Protein AF-A0A2G9UB96-F1 (afdb_monomer_lite)

Secondary structure (DSSP, 8-state):
--------SSHHHHHHHH-----HHHHHHHS--PPPP-EEEEETTEEEEEE--GGGGTTS-EEEEE---SSS-HHHHHHHHTTEEEEEEE-TTS-EEEEEEE--SS---SHHHHT--EEE-PPTT--TTGGG-TTS--HHHHHHHHTS-EEEE----

Foldseek 3Di:
DDDDDDDDPPPPVCCVVPDPPPPPVVCVPPVAPAADDQKFKAFPVGRPDTDPAQVVCAPGFIFMQGHAPDPDDSVQLCVLRVQWGWHWDQDPVRGIWIKIKAAAPQADPDPVLAPDEAEDEDDGNDDQNVQSYPPDNHQNVVNNVSRGMYMYIDDDD

Sequence (157 aa):
MKEHSGEDQGCAMCCYLLCPPVPDEITRKLAFHPPKGTYSAHLHSDPEVQIRNASKLVRKQFRIKPEQLTKCPYSEYEEVVRNVECFTLRTALGNFIIAVKCSPQTPGTEERIKNSVVIFSQPNASDLGEYLQPYHMNIPMMAELLGTDVYAFDYSG

Radius of gyration: 21.58 Å; chains: 1; bounding box: 41×45×76 Å

pLDDT: mean 82.56, std 19.74, range [31.53, 98.38]

Organism: Teladorsagia circumcincta (NCBI:txid45464)

Structure (mmCIF, N/CA/C/O backbone):
data_AF-A0A2G9UB96-F1
#
_entry.id   AF-A0A2G9UB96-F1
#
loop_
_atom_site.group_PDB
_atom_site.id
_atom_site.type_symbol
_atom_site.label_atom_id
_atom_site.label_alt_id
_atom_site.label_comp_id
_atom_site.label_asym_id
_atom_site.label_entity_id
_atom_site.label_seq_id
_atom_site.pdbx_PDB_ins_code
_atom_site.Cartn_x
_atom_site.Cartn_y
_atom_site.Cartn_z
_atom_site.occupancy
_atom_site.B_iso_or_equiv
_atom_site.auth_seq_id
_atom_site.auth_comp_id
_atom_site.auth_asym_id
_atom_site.auth_atom_id
_atom_site.pdbx_PDB_model_num
ATOM 1 N N . MET A 1 1 ? 16.845 22.506 -60.114 1.00 39.72 1 MET A N 1
ATOM 2 C CA . MET A 1 1 ? 17.229 22.779 -58.712 1.00 39.72 1 MET A CA 1
ATOM 3 C C . MET A 1 1 ? 15.977 23.286 -58.024 1.00 39.72 1 MET A C 1
ATOM 5 O O . MET A 1 1 ? 15.380 24.215 -58.543 1.00 39.72 1 MET A O 1
ATOM 9 N N . LYS A 1 2 ? 15.495 22.552 -57.016 1.00 31.53 2 LYS A N 1
ATOM 10 C CA . LYS A 1 2 ? 14.149 22.682 -56.435 1.00 31.53 2 LYS A CA 1
ATOM 11 C C . LYS A 1 2 ? 13.979 23.978 -55.632 1.00 31.53 2 LYS A C 1
ATOM 13 O O . LYS A 1 2 ? 14.890 24.369 -54.910 1.00 31.53 2 LYS A O 1
ATOM 18 N N . GLU A 1 3 ? 12.798 24.569 -55.780 1.00 33.84 3 GLU A N 1
ATOM 19 C CA . GLU A 1 3 ? 12.242 25.689 -55.017 1.00 33.84 3 GLU A CA 1
ATOM 20 C C . GLU A 1 3 ? 11.689 25.281 -53.631 1.00 33.84 3 GLU A C 1
ATOM 22 O O . GLU A 1 3 ? 11.493 24.092 -53.369 1.00 33.84 3 GLU A O 1
ATOM 27 N N . HIS A 1 4 ? 11.338 26.331 -52.861 1.00 32.12 4 HIS A N 1
ATOM 28 C CA . HIS A 1 4 ? 10.347 26.454 -51.765 1.00 32.12 4 HIS A CA 1
ATOM 29 C C . HIS A 1 4 ? 10.864 26.257 -50.324 1.00 32.12 4 HIS A C 1
ATOM 31 O O . HIS A 1 4 ? 11.361 25.196 -49.968 1.00 32.12 4 HIS A O 1
ATOM 37 N N . SER A 1 5 ? 11.011 27.354 -49.551 1.00 32.62 5 SER A N 1
ATOM 38 C CA . SER A 1 5 ? 10.001 28.050 -48.698 1.00 32.62 5 SER A CA 1
ATOM 39 C C . SER A 1 5 ? 9.636 27.194 -47.481 1.00 32.62 5 SER A C 1
ATOM 41 O O . SER A 1 5 ? 9.189 26.073 -47.657 1.00 32.62 5 SER A O 1
ATOM 43 N N . GLY A 1 6 ? 9.879 27.592 -46.239 1.00 34.22 6 GLY A N 1
ATOM 44 C CA . GLY A 1 6 ? 9.255 28.703 -45.522 1.00 34.22 6 GLY A CA 1
ATOM 45 C C . GLY A 1 6 ? 8.965 28.200 -44.093 1.00 34.22 6 GLY A C 1
ATOM 46 O O . GLY A 1 6 ? 8.949 26.995 -43.867 1.00 34.22 6 GLY A O 1
ATOM 47 N N . GLU A 1 7 ? 8.855 29.135 -43.156 1.00 46.44 7 GLU A N 1
ATOM 48 C CA . GLU A 1 7 ? 8.499 29.030 -41.729 1.00 46.44 7 GLU A CA 1
ATOM 49 C C . GLU A 1 7 ? 7.853 27.725 -41.224 1.00 46.44 7 GLU A C 1
ATOM 51 O O . GLU A 1 7 ? 6.798 27.345 -41.713 1.00 46.44 7 GLU A O 1
ATOM 56 N N . ASP A 1 8 ? 8.403 27.128 -40.150 1.00 41.25 8 ASP A N 1
ATOM 57 C CA . ASP A 1 8 ? 7.601 26.281 -39.243 1.00 41.25 8 ASP A CA 1
ATOM 58 C C . ASP A 1 8 ? 8.247 26.032 -37.854 1.00 41.25 8 ASP A C 1
ATOM 60 O O . ASP A 1 8 ? 8.328 24.912 -37.354 1.00 41.25 8 ASP A O 1
ATOM 64 N N . GLN A 1 9 ? 8.740 27.083 -37.183 1.00 46.12 9 GLN A N 1
ATOM 65 C CA . GLN A 1 9 ? 9.188 26.984 -35.773 1.00 46.12 9 GLN A CA 1
ATOM 66 C C . GLN A 1 9 ? 8.129 27.422 -34.744 1.00 46.12 9 GLN A C 1
ATOM 68 O O . GLN A 1 9 ? 8.375 27.353 -33.542 1.00 46.12 9 GLN A O 1
ATOM 73 N N . GLY A 1 10 ? 6.930 27.818 -35.183 1.00 47.28 10 GLY A N 1
ATOM 74 C CA . GLY A 1 10 ? 5.850 28.278 -34.299 1.00 47.28 10 GLY A CA 1
ATOM 75 C C . GLY A 1 10 ? 4.775 27.237 -33.954 1.00 47.28 10 GLY A C 1
ATOM 76 O O . GLY A 1 10 ? 3.960 27.485 -33.071 1.00 47.28 10 GLY A O 1
ATOM 77 N N . CYS A 1 11 ? 4.741 26.080 -34.623 1.00 47.88 11 CYS A N 1
ATOM 78 C CA . CYS A 1 11 ? 3.544 25.227 -34.621 1.00 47.88 11 CYS A CA 1
ATOM 79 C C . CYS A 1 11 ? 3.535 24.114 -33.551 1.00 47.88 11 CYS A C 1
ATOM 81 O O . CYS A 1 11 ? 2.473 23.718 -33.077 1.00 47.88 11 CYS A O 1
ATOM 83 N N . ALA A 1 12 ? 4.694 23.642 -33.079 1.00 51.34 12 ALA A N 1
ATOM 84 C CA . ALA A 1 12 ? 4.733 22.486 -32.174 1.00 51.34 12 ALA A CA 1
ATOM 85 C C . ALA A 1 12 ? 4.150 22.762 -30.772 1.00 51.34 12 ALA A C 1
ATOM 87 O O . ALA A 1 12 ? 3.635 21.849 -30.137 1.00 51.34 12 ALA A O 1
ATOM 88 N N . MET A 1 13 ? 4.207 24.007 -30.283 1.00 47.28 13 MET A N 1
ATOM 89 C CA . MET A 1 13 ? 3.780 24.365 -28.919 1.00 47.28 13 MET A CA 1
ATOM 90 C C . MET A 1 13 ? 2.269 24.644 -28.819 1.00 47.28 13 MET A C 1
ATOM 92 O O . MET A 1 13 ? 1.641 24.329 -27.810 1.00 47.28 13 MET A O 1
ATOM 96 N N . CYS A 1 14 ? 1.651 25.151 -29.891 1.00 45.25 14 CYS A N 1
ATOM 97 C CA . CYS A 1 14 ? 0.206 25.392 -29.947 1.00 45.25 14 CYS A CA 1
ATOM 98 C C . CYS A 1 14 ? -0.606 24.088 -30.028 1.00 45.25 14 CYS A C 1
ATOM 100 O O . CYS A 1 14 ? -1.706 24.018 -29.479 1.00 45.25 14 CYS A O 1
ATOM 102 N N . CYS A 1 15 ? -0.049 23.029 -30.627 1.00 45.94 15 CYS A N 1
ATOM 103 C CA . CYS A 1 15 ? -0.697 21.716 -30.691 1.00 45.94 15 CYS A CA 1
ATOM 104 C C . CYS A 1 15 ? -0.815 21.016 -29.323 1.00 45.94 15 CYS A C 1
ATOM 106 O O . CYS A 1 15 ? -1.691 20.171 -29.169 1.00 45.94 15 CYS A O 1
ATOM 108 N N . TYR A 1 16 ? 0.002 21.382 -28.324 1.00 50.91 16 TYR A N 1
ATOM 109 C CA . TYR A 1 16 ? -0.110 20.857 -26.953 1.00 50.91 16 TYR A CA 1
ATOM 110 C C . TYR A 1 16 ? -1.214 21.531 -26.129 1.00 50.91 16 TYR A C 1
ATOM 112 O O . TYR A 1 16 ? -1.770 20.902 -25.232 1.00 50.91 16 TYR A O 1
ATOM 120 N N . LEU A 1 17 ? -1.525 22.800 -26.410 1.00 52.03 17 LEU A N 1
ATOM 121 C CA . LEU A 1 17 ? -2.478 23.590 -25.620 1.00 52.03 17 LEU A CA 1
ATOM 122 C C . LEU A 1 17 ? -3.892 23.614 -26.215 1.00 52.03 17 LEU A C 1
ATOM 124 O O . LEU A 1 17 ? -4.849 23.817 -25.474 1.00 52.03 17 LEU A O 1
ATOM 128 N N . LEU A 1 18 ? -4.037 23.422 -27.532 1.00 49.12 18 LEU A N 1
ATOM 129 C CA . LEU A 1 18 ? -5.298 23.690 -28.240 1.00 49.12 18 LEU A CA 1
ATOM 130 C C . LEU A 1 18 ? -5.957 22.459 -28.889 1.00 49.12 18 LEU A C 1
ATOM 132 O O . LEU A 1 18 ? -7.068 22.586 -29.396 1.00 49.12 18 LEU A O 1
ATOM 136 N N . CYS A 1 19 ? -5.334 21.274 -28.837 1.00 50.41 19 CYS A N 1
ATOM 137 C CA . CYS A 1 19 ? -5.890 20.045 -29.420 1.00 50.41 19 CYS A CA 1
ATOM 138 C C . CYS A 1 19 ? -5.583 18.790 -28.577 1.00 50.41 19 CYS A C 1
ATOM 140 O O . CYS A 1 19 ? -4.582 18.127 -28.847 1.00 50.41 19 CYS A O 1
ATOM 142 N N . PRO A 1 20 ? -6.431 18.350 -27.628 1.00 50.66 20 PRO A N 1
ATOM 143 C CA . PRO A 1 20 ? -6.415 16.954 -27.229 1.00 50.66 20 PRO A CA 1
ATOM 144 C C . PRO A 1 20 ? -7.363 16.198 -28.173 1.00 50.66 20 PRO A C 1
ATOM 146 O O . PRO A 1 20 ? -8.582 16.256 -28.031 1.00 50.66 20 PRO A O 1
ATOM 149 N N . PRO A 1 21 ? -6.804 15.505 -29.170 1.00 51.56 21 PRO A N 1
ATOM 150 C CA . PRO A 1 21 ? -6.951 14.063 -29.138 1.00 51.56 21 PRO A CA 1
ATOM 151 C C . PRO A 1 21 ? -5.592 13.455 -29.449 1.00 51.56 21 PRO A C 1
ATOM 153 O O . PRO A 1 21 ? -5.307 12.984 -30.548 1.00 51.56 21 PRO A O 1
ATOM 156 N N . VAL A 1 22 ? -4.716 13.495 -28.455 1.00 53.06 22 VAL A N 1
ATOM 157 C CA . VAL A 1 22 ? -3.604 12.557 -28.439 1.00 53.06 22 VAL A CA 1
ATOM 158 C C . VAL A 1 22 ? -4.244 11.179 -28.215 1.00 53.06 22 VAL A C 1
ATOM 160 O O . VAL A 1 22 ? -5.109 11.094 -27.340 1.00 53.06 22 VAL A O 1
ATOM 163 N N . PRO A 1 23 ? -3.899 10.121 -28.978 1.00 54.56 23 PRO A N 1
ATOM 164 C CA . PRO A 1 23 ? -4.415 8.782 -28.706 1.00 54.56 23 PRO A CA 1
ATOM 165 C C . PRO A 1 23 ? -4.300 8.486 -27.209 1.00 54.56 23 PRO A C 1
ATOM 167 O O . PRO A 1 23 ? -3.251 8.790 -26.635 1.00 54.56 23 PRO A O 1
ATOM 170 N N . ASP A 1 24 ? -5.327 7.889 -26.591 1.00 50.59 24 ASP A N 1
ATOM 171 C CA . ASP A 1 24 ? -5.373 7.563 -25.148 1.00 50.59 24 ASP A CA 1
ATOM 172 C C . ASP A 1 24 ? -4.106 6.848 -24.628 1.00 50.59 24 ASP A C 1
ATOM 174 O O . ASP A 1 24 ? -3.863 6.748 -23.422 1.00 50.59 24 ASP A O 1
ATOM 178 N N . GLU A 1 25 ? -3.310 6.289 -25.537 1.00 50.28 25 GLU A N 1
ATOM 179 C CA . GLU A 1 25 ? -2.046 5.602 -25.296 1.00 50.28 25 GLU A CA 1
ATOM 180 C C . GLU A 1 25 ? -0.839 6.536 -25.091 1.00 50.28 25 GLU A C 1
ATOM 182 O O . GLU A 1 25 ? 0.074 6.183 -24.344 1.00 50.28 25 GLU A O 1
ATOM 187 N N . ILE A 1 26 ? -0.803 7.722 -25.710 1.00 50.19 26 ILE A N 1
ATOM 188 C CA . ILE A 1 26 ? 0.351 8.641 -25.647 1.00 50.19 26 ILE A CA 1
ATOM 189 C C . ILE A 1 26 ? 0.161 9.691 -24.537 1.00 50.19 26 ILE A C 1
ATOM 191 O O . ILE A 1 26 ? 1.118 10.008 -23.825 1.00 50.19 26 ILE A O 1
ATOM 195 N N . THR A 1 27 ? -1.066 10.158 -24.283 1.00 49.69 27 THR A N 1
ATOM 196 C CA . THR A 1 27 ? -1.391 11.032 -23.134 1.00 49.69 27 THR A CA 1
ATOM 197 C C . THR A 1 27 ? -1.132 10.340 -21.795 1.00 49.69 27 THR A C 1
ATOM 199 O O . THR A 1 27 ? -0.645 10.977 -20.861 1.00 49.69 27 THR A O 1
ATOM 202 N N . ARG A 1 28 ? -1.334 9.016 -21.721 1.00 50.69 28 ARG A N 1
ATOM 203 C CA . ARG A 1 28 ? -0.986 8.195 -20.548 1.00 50.69 28 ARG A CA 1
ATOM 204 C C . ARG A 1 28 ? 0.511 8.102 -20.253 1.00 50.69 28 ARG A C 1
ATOM 206 O O . ARG A 1 28 ? 0.860 7.754 -19.137 1.00 50.69 28 ARG A O 1
ATOM 213 N N . LYS A 1 29 ? 1.395 8.391 -21.212 1.00 49.03 29 LYS A N 1
ATOM 214 C CA . LYS A 1 29 ? 2.852 8.279 -21.014 1.00 49.03 29 LYS A CA 1
ATOM 215 C C . LYS A 1 29 ? 3.546 9.617 -20.778 1.00 49.03 29 LYS A C 1
ATOM 217 O O . LYS A 1 29 ? 4.569 9.650 -20.106 1.00 49.03 29 LYS A O 1
ATOM 222 N N . LEU A 1 30 ? 3.006 10.715 -21.310 1.00 45.03 30 LEU A N 1
ATOM 223 C CA . LEU A 1 30 ? 3.607 12.048 -21.159 1.00 45.03 30 LEU A CA 1
ATOM 224 C C . LEU A 1 30 ? 3.104 12.811 -19.926 1.00 45.03 30 LEU A C 1
ATOM 226 O O . LEU A 1 30 ? 3.872 13.572 -19.348 1.00 45.03 30 LEU A O 1
ATOM 230 N N . ALA A 1 31 ? 1.863 12.583 -19.481 1.00 51.53 31 ALA A N 1
ATOM 231 C CA . ALA A 1 31 ? 1.340 13.182 -18.245 1.00 51.53 31 ALA A CA 1
ATOM 232 C C . ALA A 1 31 ? 1.719 12.395 -16.970 1.00 51.53 31 ALA A C 1
ATOM 234 O O . ALA A 1 31 ? 1.407 12.826 -15.864 1.00 51.53 31 ALA A O 1
ATOM 235 N N . PHE A 1 32 ? 2.393 11.251 -17.123 1.00 57.09 32 PHE A N 1
ATOM 236 C CA . PHE A 1 32 ? 2.682 10.302 -16.050 1.00 57.09 32 PHE A CA 1
ATOM 237 C C . PHE A 1 32 ? 4.129 9.826 -16.152 1.00 57.09 32 PHE A C 1
ATOM 239 O O . PHE A 1 32 ? 4.385 8.653 -16.408 1.00 57.09 32 PHE A O 1
ATOM 246 N N . HIS A 1 33 ? 5.101 10.723 -15.977 1.00 53.53 33 HIS A N 1
ATOM 247 C CA . HIS A 1 33 ? 6.413 10.231 -15.568 1.00 53.53 33 HIS A CA 1
ATOM 248 C C . HIS A 1 33 ? 6.215 9.650 -14.165 1.00 53.53 33 HIS A C 1
ATOM 250 O O . HIS A 1 33 ? 5.845 10.422 -13.273 1.00 53.53 33 HIS A O 1
ATOM 256 N N . PRO A 1 34 ? 6.354 8.327 -13.954 1.00 57.41 34 PRO A N 1
ATOM 257 C CA . PRO A 1 34 ? 6.161 7.768 -12.631 1.00 57.41 34 PRO A CA 1
ATOM 258 C C . PRO A 1 34 ? 7.142 8.475 -11.695 1.00 57.41 34 PRO A C 1
ATOM 260 O O . PRO A 1 34 ? 8.308 8.653 -12.076 1.00 57.41 34 PRO A O 1
ATOM 263 N N . PRO A 1 35 ? 6.694 8.932 -10.516 1.00 63.28 35 PRO A N 1
ATOM 264 C CA . PRO A 1 35 ? 7.602 9.494 -9.535 1.00 63.28 35 PRO A CA 1
ATOM 265 C C . PRO A 1 35 ? 8.706 8.470 -9.274 1.00 63.28 35 PRO A C 1
ATOM 267 O O . PRO A 1 35 ? 8.519 7.256 -9.430 1.00 63.28 35 PRO A O 1
ATOM 270 N N . LYS A 1 36 ? 9.889 8.954 -8.899 1.00 77.19 36 LYS A N 1
ATOM 271 C CA . LYS A 1 36 ? 10.920 8.046 -8.408 1.00 77.19 36 LYS A CA 1
ATOM 272 C C . LYS A 1 36 ? 10.307 7.270 -7.239 1.00 77.19 36 LYS A C 1
ATOM 274 O O . LYS A 1 36 ? 9.852 7.898 -6.291 1.00 77.19 36 LYS A O 1
ATOM 279 N N . GLY A 1 37 ? 10.296 5.941 -7.338 1.00 85.75 37 GLY A N 1
ATOM 280 C CA . GLY A 1 37 ? 9.684 5.097 -6.317 1.00 85.75 37 GLY A CA 1
ATOM 281 C C . GLY A 1 37 ? 10.253 5.413 -4.935 1.00 85.75 37 GLY A C 1
ATOM 282 O O . GLY A 1 37 ? 11.472 5.458 -4.774 1.00 85.75 37 GLY A O 1
ATOM 283 N N . THR A 1 38 ? 9.371 5.640 -3.968 1.00 92.56 38 THR A N 1
ATOM 284 C CA . THR A 1 38 ? 9.691 6.023 -2.590 1.00 92.56 38 THR A CA 1
ATOM 285 C C . THR A 1 38 ? 9.610 4.836 -1.636 1.00 92.56 38 THR A C 1
ATOM 287 O O . THR A 1 38 ? 9.600 4.995 -0.420 1.00 92.56 38 THR A O 1
ATOM 290 N N . TYR A 1 39 ? 9.570 3.611 -2.161 1.00 93.88 39 TYR A N 1
ATOM 291 C CA . TYR A 1 39 ? 9.699 2.396 -1.371 1.00 93.88 39 TYR A CA 1
ATOM 292 C C . TYR A 1 39 ? 10.381 1.270 -2.154 1.00 93.88 39 TYR A C 1
ATOM 294 O O . TYR A 1 39 ? 10.573 1.310 -3.370 1.00 93.88 39 TYR A O 1
ATOM 302 N N . SER A 1 40 ? 10.753 0.221 -1.427 1.00 94.62 40 SER A N 1
ATOM 303 C CA . SER A 1 40 ? 11.377 -0.980 -1.971 1.00 94.62 40 SER A CA 1
ATOM 304 C C . SER A 1 40 ? 10.688 -2.240 -1.451 1.00 94.62 40 SER A C 1
ATOM 306 O O . SER A 1 40 ? 10.372 -2.332 -0.268 1.00 94.62 40 SER A O 1
ATOM 308 N N . ALA A 1 41 ? 10.453 -3.222 -2.323 1.00 95.38 41 ALA A N 1
ATOM 309 C CA . ALA A 1 41 ? 9.893 -4.516 -1.938 1.00 95.38 41 ALA A CA 1
ATOM 310 C C . ALA A 1 41 ? 11.008 -5.545 -1.708 1.00 95.38 41 ALA A C 1
ATOM 312 O O . ALA A 1 41 ? 11.918 -5.657 -2.527 1.00 95.38 41 ALA A O 1
ATOM 313 N N . HIS A 1 42 ? 10.914 -6.319 -0.627 1.00 96.25 42 HIS A N 1
ATOM 314 C CA . HIS A 1 42 ? 11.914 -7.311 -0.216 1.00 96.25 42 HIS A CA 1
ATOM 315 C C . HIS A 1 42 ? 11.229 -8.613 0.182 1.00 96.25 42 HIS A C 1
ATOM 317 O O . HIS A 1 42 ? 10.234 -8.595 0.909 1.00 96.25 42 HIS A O 1
ATOM 323 N N . LEU A 1 43 ? 11.762 -9.752 -0.259 1.00 95.94 43 LEU A N 1
ATOM 324 C CA . LEU A 1 43 ? 11.242 -11.052 0.167 1.00 95.94 43 LEU A CA 1
ATOM 325 C C . LEU A 1 43 ? 11.525 -11.266 1.656 1.00 95.94 43 LEU A C 1
ATOM 327 O O . LEU A 1 43 ? 12.565 -10.858 2.164 1.00 95.94 43 LEU A O 1
ATOM 331 N N . HIS A 1 44 ? 10.642 -11.976 2.359 1.00 93.12 44 HIS A N 1
ATOM 332 C CA . HIS A 1 44 ? 10.934 -12.365 3.745 1.00 93.12 44 HIS A CA 1
ATOM 333 C C . HIS A 1 44 ? 12.141 -13.309 3.835 1.00 93.12 44 HIS A C 1
ATOM 335 O O . HIS A 1 44 ? 12.888 -13.258 4.806 1.00 93.12 44 HIS A O 1
ATOM 341 N N . SER A 1 45 ? 12.351 -14.142 2.811 1.00 92.75 45 SER A N 1
ATOM 342 C CA . SER A 1 45 ? 13.499 -15.049 2.719 1.00 92.75 45 SER A CA 1
ATOM 343 C C . SER A 1 45 ? 14.821 -14.343 2.418 1.00 92.75 45 SER A C 1
ATOM 345 O O . SER A 1 45 ? 15.873 -14.903 2.698 1.00 92.75 45 SER A O 1
ATOM 347 N N . ASP A 1 46 ? 14.768 -13.161 1.800 1.00 92.19 46 ASP A N 1
ATOM 348 C CA . ASP A 1 46 ? 15.944 -12.399 1.381 1.00 92.19 46 ASP A CA 1
ATOM 349 C C . ASP A 1 46 ? 15.672 -10.891 1.559 1.00 92.19 46 ASP A C 1
ATOM 351 O O . ASP A 1 46 ? 15.198 -10.223 0.633 1.00 92.19 46 ASP A O 1
ATOM 355 N N . PRO A 1 47 ? 15.878 -10.369 2.783 1.00 89.44 47 PRO A N 1
ATOM 356 C CA . PRO A 1 47 ? 15.499 -9.008 3.155 1.00 89.44 47 PRO A CA 1
ATOM 357 C C . PRO A 1 47 ? 16.447 -7.909 2.649 1.00 89.44 47 PRO A C 1
ATOM 359 O O . PRO A 1 47 ? 16.131 -6.729 2.853 1.00 89.44 47 PRO A O 1
ATOM 362 N N . GLU A 1 48 ? 17.586 -8.289 2.062 1.00 90.25 48 GLU A N 1
ATOM 363 C CA . GLU A 1 48 ? 18.613 -7.383 1.531 1.00 90.25 48 GLU A CA 1
ATOM 364 C C . GLU A 1 48 ? 18.422 -7.123 0.030 1.00 90.25 48 GLU A C 1
ATOM 366 O O . GLU A 1 48 ? 18.839 -6.087 -0.494 1.00 90.25 48 GLU A O 1
ATOM 371 N N . VAL A 1 49 ? 17.765 -8.046 -0.679 1.00 90.19 49 VAL A N 1
ATOM 372 C CA . VAL A 1 49 ? 17.564 -7.944 -2.125 1.00 90.19 49 VAL A CA 1
ATOM 373 C C . VAL A 1 49 ? 16.238 -7.264 -2.456 1.00 90.19 49 VAL A C 1
ATOM 375 O O . VAL A 1 49 ? 15.152 -7.836 -2.332 1.00 90.19 49 VAL A O 1
ATOM 378 N N . GLN A 1 50 ? 16.348 -6.054 -3.010 1.00 92.88 50 GLN A N 1
ATOM 379 C CA . GLN A 1 50 ? 15.211 -5.333 -3.571 1.00 92.88 50 GLN A CA 1
ATOM 380 C C . GLN A 1 50 ? 14.668 -6.033 -4.826 1.00 92.88 50 GLN A C 1
ATOM 382 O O . GLN A 1 50 ? 15.362 -6.228 -5.829 1.00 92.88 50 GLN A O 1
ATOM 387 N N . ILE A 1 51 ? 13.366 -6.304 -4.821 1.00 92.44 51 ILE A N 1
ATOM 388 C CA . ILE A 1 51 ? 12.616 -6.818 -5.961 1.00 92.44 51 ILE A CA 1
ATOM 389 C C . ILE A 1 51 ? 11.933 -5.661 -6.689 1.00 92.44 51 ILE A C 1
ATOM 391 O O . ILE A 1 51 ? 11.068 -4.986 -6.146 1.00 92.44 51 ILE A O 1
ATOM 395 N N . ARG A 1 52 ? 12.301 -5.455 -7.958 1.00 86.62 52 ARG A N 1
ATOM 396 C CA . ARG A 1 52 ? 11.759 -4.367 -8.796 1.00 86.62 52 ARG A CA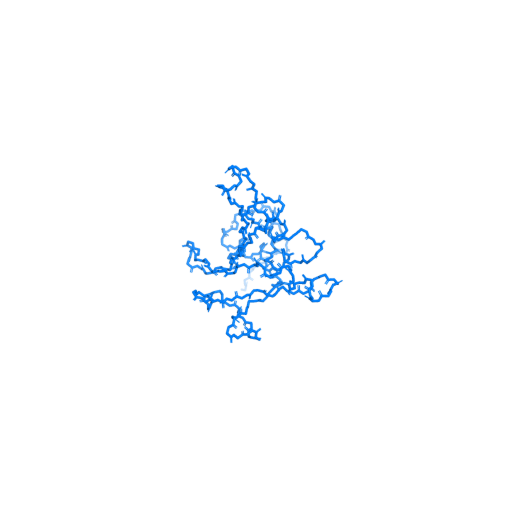 1
ATOM 397 C C . ARG A 1 52 ? 10.531 -4.740 -9.627 1.00 86.62 52 ARG A C 1
ATOM 399 O O . ARG A 1 52 ? 9.928 -3.871 -10.235 1.00 86.62 52 ARG A O 1
ATOM 406 N N . ASN A 1 53 ? 10.196 -6.026 -9.727 1.00 87.62 53 ASN A N 1
ATOM 407 C CA . ASN A 1 53 ? 9.100 -6.495 -10.575 1.00 87.62 53 ASN A CA 1
ATOM 408 C C . ASN A 1 53 ? 8.087 -7.283 -9.742 1.00 87.62 53 ASN A C 1
ATOM 410 O O . ASN A 1 53 ? 8.419 -8.354 -9.226 1.00 87.62 53 ASN A O 1
ATOM 414 N N . ALA A 1 54 ? 6.853 -6.780 -9.670 1.00 90.62 54 ALA A N 1
ATOM 415 C CA . ALA A 1 54 ? 5.763 -7.377 -8.903 1.00 90.62 54 ALA A CA 1
ATOM 416 C C . ALA A 1 54 ? 5.461 -8.833 -9.303 1.00 90.62 54 ALA A C 1
ATOM 418 O O . ALA A 1 54 ? 5.118 -9.643 -8.447 1.00 90.62 54 ALA A O 1
ATOM 419 N N . SER A 1 55 ? 5.684 -9.229 -10.564 1.00 91.69 55 SER A N 1
ATOM 420 C CA . SER A 1 55 ? 5.504 -10.627 -10.997 1.00 91.69 55 SER A CA 1
ATOM 421 C C . SER A 1 55 ? 6.403 -11.614 -10.235 1.00 91.69 55 SER A C 1
ATOM 423 O O . SER A 1 55 ? 6.021 -12.761 -10.013 1.00 91.69 55 SER A O 1
ATOM 425 N N . LYS A 1 56 ? 7.579 -11.170 -9.766 1.00 93.75 56 LYS A N 1
ATOM 426 C CA . LYS A 1 56 ? 8.502 -11.999 -8.973 1.00 93.75 56 LYS A CA 1
ATOM 427 C C . LYS A 1 56 ? 8.046 -12.192 -7.525 1.00 93.75 56 LYS A C 1
ATOM 429 O O . LYS A 1 56 ? 8.610 -13.059 -6.851 1.00 93.75 56 LYS A O 1
ATOM 434 N N . LEU A 1 57 ? 7.070 -11.403 -7.069 1.00 94.19 57 LEU A N 1
ATOM 435 C CA . LEU A 1 57 ? 6.476 -11.435 -5.727 1.00 94.19 57 LEU A CA 1
ATOM 436 C C . LEU A 1 57 ? 5.182 -12.263 -5.675 1.00 94.19 57 LEU A C 1
ATOM 438 O O . LEU A 1 57 ? 4.656 -12.524 -4.596 1.00 94.19 57 LEU A O 1
ATOM 442 N N . VAL A 1 58 ? 4.674 -12.709 -6.828 1.00 94.75 58 VAL A N 1
ATOM 443 C CA . VAL A 1 58 ? 3.434 -13.488 -6.921 1.00 94.75 58 VAL A CA 1
ATOM 444 C C . VAL A 1 58 ? 3.523 -14.746 -6.061 1.00 94.75 58 VAL A C 1
ATOM 446 O O . VAL A 1 58 ? 4.440 -15.552 -6.222 1.00 94.75 58 VAL A O 1
ATOM 449 N N . ARG A 1 59 ? 2.538 -14.916 -5.166 1.00 92.50 59 ARG A N 1
ATOM 450 C CA . ARG A 1 59 ? 2.438 -16.032 -4.203 1.00 92.50 59 ARG A CA 1
ATOM 451 C C . ARG A 1 59 ? 3.642 -16.161 -3.258 1.00 92.50 59 ARG A C 1
ATOM 453 O O . ARG A 1 59 ? 3.914 -17.252 -2.763 1.00 92.50 59 ARG A O 1
ATOM 460 N N . LYS A 1 60 ? 4.370 -15.073 -3.010 1.00 94.81 60 LYS A N 1
ATOM 461 C CA . LYS A 1 60 ? 5.467 -15.031 -2.037 1.00 94.81 60 LYS A CA 1
ATOM 462 C C . LYS A 1 60 ? 5.122 -14.100 -0.887 1.00 94.81 60 LYS A C 1
ATOM 464 O O . LYS A 1 60 ? 4.356 -13.161 -1.061 1.00 94.81 60 LYS A O 1
ATOM 469 N N . GLN A 1 61 ? 5.735 -14.359 0.262 1.00 95.19 61 GLN A N 1
ATOM 470 C CA . GLN A 1 61 ? 5.695 -13.457 1.406 1.00 95.19 61 GLN A CA 1
ATOM 471 C C . GLN A 1 61 ? 6.793 -12.403 1.258 1.00 95.19 61 GLN A C 1
ATOM 473 O O . GLN A 1 61 ? 7.973 -12.735 1.083 1.00 95.19 61 GLN A O 1
ATOM 478 N N . PHE A 1 62 ? 6.399 -11.137 1.286 1.00 96.44 62 PHE A N 1
ATOM 479 C CA . PHE A 1 62 ? 7.291 -10.002 1.108 1.00 96.44 62 PHE A CA 1
ATOM 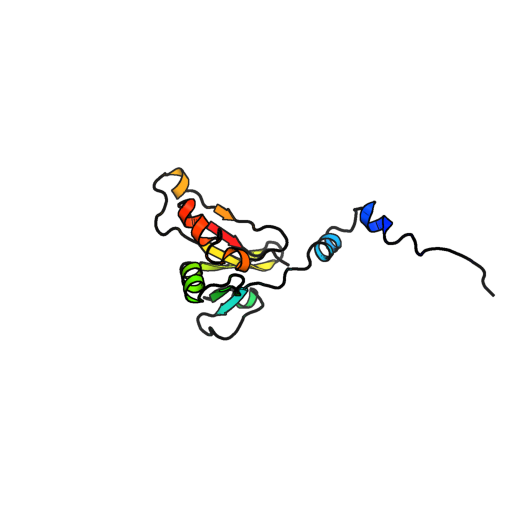480 C C . PHE A 1 62 ? 6.814 -8.818 1.941 1.00 96.44 62 PHE A C 1
ATOM 482 O O . PHE A 1 62 ? 5.655 -8.750 2.337 1.00 96.44 62 PHE A O 1
ATOM 489 N N . ARG A 1 63 ? 7.726 -7.877 2.163 1.00 95.44 63 ARG A N 1
ATOM 490 C CA . ARG A 1 63 ? 7.462 -6.618 2.854 1.00 95.44 63 ARG A CA 1
ATOM 491 C C . ARG A 1 63 ? 7.921 -5.449 2.009 1.00 95.44 63 ARG A C 1
ATOM 493 O O . ARG A 1 63 ? 8.836 -5.583 1.191 1.00 95.44 63 ARG A O 1
ATOM 500 N N . ILE A 1 64 ? 7.326 -4.298 2.260 1.00 95.31 64 ILE A N 1
ATOM 501 C CA . ILE A 1 64 ? 7.767 -3.027 1.703 1.00 95.31 64 ILE A CA 1
ATOM 502 C C . ILE A 1 64 ? 8.550 -2.240 2.751 1.00 95.31 64 ILE A C 1
ATOM 504 O O . ILE A 1 64 ? 8.237 -2.273 3.939 1.00 95.31 64 ILE A O 1
ATOM 508 N N . LYS A 1 65 ? 9.602 -1.562 2.303 1.00 94.69 65 LYS A N 1
ATOM 509 C CA . LYS A 1 65 ? 10.405 -0.633 3.095 1.00 94.69 65 LYS A CA 1
ATOM 510 C C . LYS A 1 65 ? 10.312 0.746 2.435 1.00 94.69 65 LYS A C 1
ATOM 512 O O . LYS A 1 65 ? 10.875 0.892 1.342 1.00 94.69 65 LYS A O 1
ATOM 517 N N . PRO A 1 66 ? 9.592 1.714 3.024 1.00 94.31 66 PRO A N 1
ATOM 518 C CA . PRO A 1 66 ? 9.577 3.086 2.528 1.00 94.31 66 PRO A CA 1
ATOM 519 C C . PRO A 1 66 ? 10.974 3.715 2.624 1.00 94.31 66 PRO A C 1
ATOM 521 O O . PRO A 1 66 ? 11.738 3.439 3.550 1.00 94.31 66 PRO A O 1
ATOM 524 N N . GLU A 1 67 ? 11.313 4.554 1.651 1.00 92.94 67 GLU A N 1
ATOM 525 C CA . GLU A 1 67 ? 12.429 5.489 1.735 1.00 92.94 67 GLU A CA 1
ATOM 526 C C . GLU A 1 67 ? 12.104 6.548 2.798 1.00 92.94 67 GLU A C 1
ATOM 528 O O . G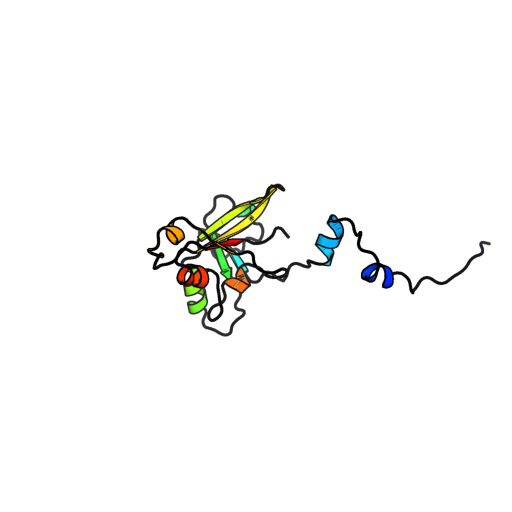LU A 1 67 ? 10.945 6.922 3.001 1.00 92.94 67 GLU A O 1
ATOM 533 N N . GLN A 1 68 ? 13.132 7.035 3.495 1.00 92.19 68 GLN A N 1
ATOM 534 C CA . GLN A 1 68 ? 12.942 8.051 4.523 1.00 92.19 68 GLN A CA 1
ATOM 535 C C . GLN A 1 68 ? 12.747 9.428 3.884 1.00 92.19 68 GLN A C 1
ATOM 537 O O . GLN A 1 68 ? 13.721 10.065 3.479 1.00 92.19 68 GLN A O 1
ATOM 542 N N . LEU A 1 69 ? 11.500 9.895 3.805 1.00 91.56 69 LEU A N 1
ATOM 543 C CA . LEU A 1 69 ? 11.177 11.233 3.298 1.00 91.56 69 LEU A CA 1
ATOM 544 C C . LEU A 1 69 ? 11.057 12.255 4.436 1.00 91.56 69 LEU A C 1
ATOM 546 O O . LEU A 1 69 ? 11.251 13.453 4.224 1.00 91.56 69 LEU A O 1
ATOM 550 N N . THR A 1 70 ? 10.792 11.790 5.659 1.00 87.75 70 THR A N 1
ATOM 551 C CA . THR A 1 70 ? 10.748 12.620 6.869 1.00 87.75 70 THR A CA 1
ATOM 552 C C . THR A 1 70 ? 11.987 12.415 7.741 1.00 87.75 70 THR A C 1
ATOM 554 O O . THR A 1 70 ? 12.561 11.325 7.814 1.00 87.75 70 THR A O 1
ATOM 557 N N . LYS A 1 71 ? 12.404 13.477 8.441 1.00 88.25 71 LYS A N 1
ATOM 558 C CA . LYS A 1 71 ? 13.540 13.447 9.373 1.00 88.25 71 LYS A CA 1
ATOM 559 C C . LYS A 1 71 ? 13.118 12.846 10.713 1.00 88.25 71 LYS A C 1
ATOM 561 O O . LYS A 1 71 ? 12.875 13.577 11.669 1.00 88.25 71 LYS A O 1
ATOM 566 N N . CYS A 1 72 ? 13.037 11.524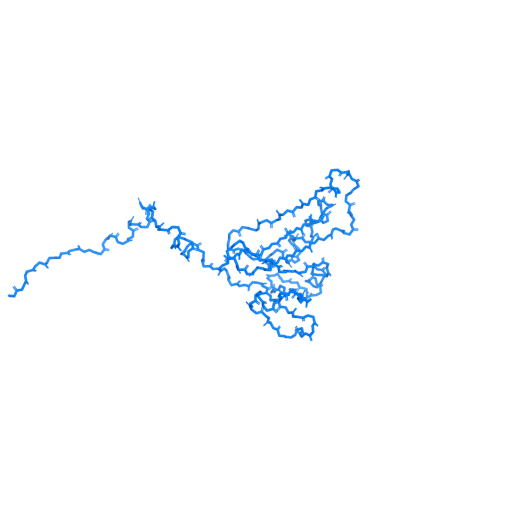 10.777 1.00 88.44 72 CYS A N 1
ATOM 567 C CA . CYS A 1 72 ? 12.740 10.801 12.007 1.00 88.44 72 CYS A CA 1
ATOM 568 C C . CYS A 1 72 ? 13.542 9.492 12.115 1.00 88.44 72 CYS A C 1
ATOM 570 O O . CYS A 1 72 ? 14.139 9.046 11.128 1.00 88.44 72 CYS A O 1
ATOM 572 N N . PRO A 1 73 ? 13.612 8.891 13.316 1.00 91.81 73 PRO A N 1
ATOM 573 C CA . PRO A 1 73 ? 14.293 7.619 13.514 1.00 91.81 73 PRO A CA 1
ATOM 574 C C . PRO A 1 73 ? 13.689 6.497 12.663 1.00 91.81 73 PRO A C 1
ATOM 576 O O . PRO A 1 73 ? 12.485 6.446 12.429 1.00 91.81 73 PRO A O 1
ATOM 579 N N . TYR A 1 74 ? 14.523 5.541 12.252 1.00 89.12 74 TYR A N 1
ATOM 580 C CA . TYR A 1 74 ? 14.070 4.385 11.470 1.00 89.12 74 TYR A CA 1
ATOM 581 C C . TYR A 1 74 ? 13.032 3.523 12.215 1.00 89.12 74 TYR A C 1
ATOM 583 O O . TYR A 1 74 ? 12.150 2.953 11.582 1.00 89.12 74 TYR A O 1
ATOM 591 N N . SER A 1 75 ? 13.074 3.496 13.552 1.00 93.62 75 SER A N 1
ATOM 592 C CA . SER A 1 75 ? 12.093 2.788 14.388 1.00 93.62 75 SER A CA 1
ATOM 593 C C . SER A 1 75 ? 10.651 3.251 14.161 1.00 93.62 75 SER A C 1
ATOM 595 O O . SER A 1 75 ? 9.735 2.440 14.234 1.00 93.62 75 SER A O 1
ATOM 597 N N . GLU A 1 76 ? 10.443 4.529 13.834 1.00 94.31 76 GLU A N 1
ATOM 598 C CA . GLU A 1 76 ? 9.113 5.082 13.545 1.00 94.31 76 GLU A CA 1
ATOM 599 C C . GLU A 1 76 ? 8.551 4.514 12.237 1.00 94.31 76 GLU A C 1
ATOM 601 O O . GLU A 1 76 ? 7.369 4.196 12.134 1.00 94.31 76 GLU A O 1
ATOM 606 N N . TYR A 1 77 ? 9.411 4.320 11.233 1.00 93.81 77 TYR A N 1
ATOM 607 C CA . TYR A 1 77 ? 9.021 3.663 9.987 1.00 93.81 77 TYR A CA 1
ATOM 608 C C . TYR A 1 77 ? 8.697 2.189 10.215 1.00 93.81 77 TYR A C 1
ATOM 610 O O . TYR A 1 77 ? 7.712 1.696 9.670 1.00 93.81 77 TYR A O 1
ATOM 618 N N . GLU A 1 78 ? 9.500 1.488 11.026 1.00 93.12 78 GLU A N 1
ATOM 619 C CA . GLU A 1 78 ? 9.234 0.091 11.386 1.00 93.12 78 GLU A CA 1
ATOM 620 C C . GLU A 1 78 ? 7.886 -0.064 12.090 1.00 93.12 78 GLU A C 1
ATOM 622 O O . GLU A 1 78 ? 7.147 -1.001 11.796 1.00 93.12 78 GLU A O 1
ATOM 627 N N . GLU A 1 79 ? 7.535 0.875 12.968 1.00 93.38 79 GLU A N 1
ATOM 628 C CA . GLU A 1 79 ? 6.236 0.924 13.633 1.00 93.38 79 GLU A CA 1
ATOM 629 C C . GLU A 1 79 ? 5.078 1.095 12.641 1.00 93.38 79 GLU A C 1
ATOM 631 O O . GLU A 1 79 ? 4.099 0.348 12.738 1.00 93.38 79 GLU A O 1
ATOM 636 N N . VAL A 1 80 ? 5.207 2.004 11.667 1.00 94.69 80 VAL A N 1
ATOM 637 C CA . VAL A 1 80 ? 4.196 2.220 10.617 1.00 94.69 80 VAL A CA 1
ATOM 638 C C . VAL A 1 80 ? 3.994 0.957 9.776 1.00 94.69 80 VAL A C 1
ATOM 640 O O . VAL A 1 80 ? 2.856 0.552 9.541 1.00 94.69 80 VAL A O 1
ATOM 643 N N . VAL A 1 81 ? 5.071 0.291 9.345 1.00 94.56 81 VAL A N 1
ATOM 644 C CA . VAL A 1 81 ? 4.961 -0.875 8.443 1.00 94.56 81 VAL A CA 1
ATOM 645 C C . VAL A 1 81 ? 4.717 -2.208 9.154 1.00 94.56 81 VAL A C 1
ATOM 647 O O . VAL A 1 81 ? 4.435 -3.206 8.492 1.00 94.56 81 VAL A O 1
ATOM 650 N N . ARG A 1 82 ? 4.793 -2.249 10.489 1.00 92.12 82 ARG A N 1
ATOM 651 C CA . ARG A 1 82 ? 4.680 -3.473 11.305 1.00 92.12 82 ARG A CA 1
ATOM 652 C C . ARG A 1 82 ? 3.437 -4.311 11.000 1.00 92.12 82 ARG A C 1
ATOM 654 O O . ARG A 1 82 ? 3.524 -5.534 11.018 1.00 92.12 82 ARG A O 1
ATOM 661 N N . ASN A 1 83 ? 2.309 -3.659 10.722 1.00 87.56 83 ASN A N 1
ATOM 662 C CA . ASN A 1 83 ? 1.017 -4.311 10.480 1.00 87.56 83 ASN A CA 1
ATOM 663 C C . ASN A 1 83 ? 0.528 -4.151 9.033 1.00 87.56 83 ASN A C 1
ATOM 665 O O . ASN A 1 83 ? -0.670 -4.240 8.767 1.00 87.56 83 ASN A O 1
ATOM 669 N N . VAL A 1 84 ? 1.447 -3.884 8.104 1.00 97.12 84 VAL A N 1
ATOM 670 C CA . VAL A 1 84 ? 1.129 -3.747 6.683 1.00 97.12 84 VAL A CA 1
ATOM 671 C C . VAL A 1 84 ? 1.271 -5.107 6.009 1.00 97.12 84 VAL A C 1
ATOM 673 O O . VAL A 1 84 ? 2.376 -5.609 5.803 1.00 97.12 84 VAL A O 1
ATOM 676 N N . GLU A 1 85 ? 0.144 -5.707 5.639 1.00 97.56 85 GLU A N 1
ATOM 677 C CA . GLU A 1 85 ? 0.124 -6.936 4.851 1.00 97.56 85 GLU A CA 1
ATOM 678 C C . GLU A 1 85 ? 0.315 -6.593 3.372 1.00 97.56 85 GLU A C 1
ATOM 680 O O . GLU A 1 85 ? -0.451 -5.817 2.806 1.00 97.56 85 GLU A O 1
ATOM 685 N N . CYS A 1 86 ? 1.332 -7.174 2.733 1.00 97.38 86 CYS A N 1
ATOM 686 C CA . CYS A 1 86 ? 1.643 -6.930 1.327 1.00 97.38 86 CYS A CA 1
ATOM 687 C C . CYS A 1 86 ? 1.245 -8.129 0.463 1.00 97.38 86 CYS A C 1
ATOM 689 O O . CYS A 1 86 ? 1.551 -9.277 0.785 1.00 97.38 86 CYS A O 1
ATOM 691 N N . PHE A 1 87 ? 0.622 -7.869 -0.682 1.00 97.31 87 PHE A N 1
ATOM 692 C CA . PHE A 1 87 ? 0.266 -8.901 -1.651 1.00 97.31 87 PHE A CA 1
ATOM 693 C C . PHE A 1 87 ? 0.318 -8.358 -3.080 1.00 97.31 87 PHE A C 1
ATOM 695 O O . PHE A 1 87 ? 0.558 -7.177 -3.327 1.00 97.31 87 PHE A O 1
ATOM 702 N N . THR A 1 88 ? 0.148 -9.251 -4.052 1.00 96.62 88 THR A N 1
ATOM 703 C CA . THR A 1 88 ? 0.131 -8.885 -5.473 1.00 96.62 88 THR A CA 1
ATOM 704 C C . THR A 1 88 ? -1.249 -9.111 -6.060 1.00 96.62 88 THR A C 1
ATOM 706 O O . THR A 1 88 ? -1.913 -10.100 -5.746 1.00 96.62 88 THR A O 1
ATOM 709 N N . LEU A 1 89 ? -1.662 -8.213 -6.948 1.00 95.25 89 LEU A N 1
ATOM 710 C CA . LEU A 1 89 ? -2.897 -8.332 -7.715 1.00 95.25 89 LEU A CA 1
ATOM 711 C C . LEU A 1 89 ? -2.573 -8.396 -9.200 1.00 95.25 89 LEU A C 1
ATOM 713 O O . LEU A 1 89 ? -1.677 -7.702 -9.679 1.00 95.25 89 LEU A O 1
ATOM 717 N N . ARG A 1 90 ? -3.318 -9.224 -9.935 1.00 94.81 90 ARG A N 1
ATOM 718 C CA . ARG A 1 90 ? -3.273 -9.240 -11.397 1.00 94.81 90 ARG A CA 1
ATOM 719 C C . ARG A 1 90 ? -4.376 -8.333 -11.927 1.00 94.81 90 ARG A C 1
ATOM 721 O O . ARG A 1 90 ? -5.548 -8.576 -11.655 1.00 94.81 90 ARG A O 1
ATOM 728 N N . THR A 1 91 ? -4.008 -7.306 -12.681 1.00 91.06 91 THR A N 1
ATOM 729 C CA . THR A 1 91 ? -4.969 -6.398 -13.315 1.00 91.06 91 THR A CA 1
ATOM 730 C C . THR A 1 91 ? -5.662 -7.078 -14.498 1.00 91.06 91 THR A C 1
ATOM 732 O O . THR A 1 91 ? -5.184 -8.090 -15.020 1.00 91.06 91 THR A O 1
ATOM 735 N N . ALA A 1 92 ? -6.769 -6.501 -14.976 1.00 90.00 92 ALA A N 1
ATOM 736 C CA . ALA A 1 92 ? -7.476 -6.993 -16.164 1.00 90.00 92 ALA A CA 1
ATOM 737 C C . ALA A 1 92 ? -6.589 -7.019 -17.427 1.00 90.00 92 ALA A C 1
ATOM 739 O O . ALA A 1 92 ? -6.773 -7.868 -18.293 1.00 90.00 92 ALA A O 1
ATOM 740 N N . LEU A 1 93 ? -5.586 -6.134 -17.499 1.00 88.75 93 LEU A N 1
ATOM 741 C CA . LEU A 1 93 ? -4.597 -6.076 -18.584 1.00 88.75 93 LEU A CA 1
ATOM 742 C C . LEU A 1 93 ? -3.462 -7.105 -18.429 1.00 88.75 93 LEU A C 1
ATOM 744 O O . LEU A 1 93 ? -2.571 -7.180 -19.267 1.00 88.75 93 LEU A O 1
ATOM 748 N N . GLY A 1 94 ? -3.473 -7.901 -17.357 1.00 89.75 94 GLY A N 1
ATOM 749 C CA . GLY A 1 94 ? -2.488 -8.949 -17.106 1.00 89.75 94 GLY A CA 1
ATOM 750 C C . GLY A 1 94 ? -1.221 -8.495 -16.379 1.00 89.75 94 GLY A C 1
ATOM 751 O O . GLY A 1 94 ? -0.377 -9.348 -16.103 1.00 89.75 94 GLY A O 1
ATOM 752 N N . ASN A 1 95 ? -1.106 -7.213 -16.021 1.00 89.88 95 ASN A N 1
ATOM 753 C CA . ASN A 1 95 ? 0.006 -6.692 -15.224 1.00 89.88 95 ASN A CA 1
ATOM 754 C C . ASN A 1 95 ? -0.136 -7.104 -13.756 1.00 89.88 95 ASN A C 1
ATOM 756 O O . ASN A 1 95 ? -1.249 -7.275 -13.259 1.00 89.88 95 ASN A O 1
ATOM 760 N N . PHE A 1 96 ? 0.989 -7.231 -13.056 1.00 93.19 96 PHE A N 1
ATOM 761 C CA . PHE A 1 96 ? 0.996 -7.416 -11.607 1.00 93.19 96 PHE A CA 1
ATOM 762 C C . PHE A 1 96 ? 1.297 -6.091 -10.920 1.00 93.19 96 PHE A C 1
ATOM 764 O O . PHE A 1 96 ? 2.265 -5.426 -11.283 1.00 93.19 96 PHE A O 1
ATOM 771 N N . ILE A 1 97 ? 0.490 -5.744 -9.925 1.00 93.56 97 ILE A N 1
ATOM 772 C CA . ILE A 1 97 ? 0.691 -4.581 -9.054 1.00 93.56 97 ILE A CA 1
ATOM 773 C C . ILE A 1 97 ? 0.885 -5.042 -7.612 1.00 93.56 97 ILE A C 1
ATOM 775 O O . ILE A 1 97 ? 0.451 -6.140 -7.243 1.00 93.56 97 ILE A O 1
ATOM 779 N N . ILE A 1 98 ? 1.546 -4.211 -6.810 1.00 95.19 98 ILE A N 1
ATOM 780 C CA . ILE A 1 98 ? 1.647 -4.398 -5.363 1.00 95.19 98 ILE A CA 1
ATOM 781 C C . ILE A 1 98 ? 0.444 -3.715 -4.717 1.00 95.19 98 ILE A C 1
ATOM 783 O O . ILE A 1 98 ? 0.080 -2.597 -5.080 1.00 95.19 98 ILE A O 1
ATOM 787 N N . ALA A 1 99 ? -0.167 -4.409 -3.768 1.00 96.69 99 ALA A N 1
ATOM 788 C CA . ALA A 1 99 ? -1.218 -3.889 -2.919 1.00 96.69 99 ALA A CA 1
ATOM 789 C C . ALA A 1 99 ? -0.874 -4.156 -1.457 1.00 96.69 99 ALA A C 1
ATOM 791 O O . ALA A 1 99 ? -0.143 -5.096 -1.128 1.00 96.69 99 ALA A O 1
ATOM 792 N N . VAL A 1 100 ? -1.410 -3.308 -0.593 1.00 97.94 100 VAL A N 1
ATOM 793 C CA . VAL A 1 100 ? -1.283 -3.415 0.850 1.00 97.94 100 VAL A CA 1
ATOM 794 C C . VAL A 1 100 ? -2.650 -3.447 1.495 1.00 97.94 100 VAL A C 1
ATOM 796 O O . VAL A 1 100 ? -3.599 -2.828 1.010 1.00 97.94 100 VAL A O 1
ATOM 799 N N . LYS A 1 101 ? -2.728 -4.157 2.612 1.00 98.19 101 LYS A N 1
ATOM 800 C CA . LYS A 1 101 ? -3.854 -4.150 3.528 1.00 98.19 101 LYS A CA 1
ATOM 801 C C . LYS A 1 101 ? -3.355 -3.715 4.900 1.00 98.19 101 LYS A C 1
ATOM 803 O O . LYS A 1 101 ? -2.397 -4.281 5.426 1.00 98.19 101 LYS A O 1
ATOM 808 N N . CYS A 1 102 ? -4.049 -2.754 5.490 1.00 97.88 102 CYS A N 1
ATOM 809 C CA . CYS A 1 102 ? -3.877 -2.353 6.877 1.00 97.88 102 CYS A CA 1
ATOM 810 C C . CYS A 1 102 ? -5.171 -2.648 7.627 1.00 97.88 102 CYS A C 1
ATOM 812 O O . CYS A 1 102 ? -6.238 -2.211 7.201 1.00 97.88 102 CYS A O 1
ATOM 814 N N . SER A 1 103 ? -5.067 -3.384 8.730 1.00 96.75 103 SER A N 1
ATOM 815 C CA . SER A 1 103 ? -6.207 -3.685 9.602 1.00 96.75 103 SER A CA 1
ATOM 816 C C . SER A 1 103 ? -6.073 -2.872 10.892 1.00 96.75 103 SER A C 1
ATOM 818 O O . SER A 1 103 ? -4.949 -2.764 11.395 1.00 96.75 103 SER A O 1
ATOM 820 N N . PRO A 1 104 ? -7.165 -2.314 11.438 1.00 96.00 104 PRO A N 1
ATOM 821 C CA . PRO A 1 104 ? -7.123 -1.594 12.704 1.00 96.00 104 PRO A CA 1
ATOM 822 C C . PRO A 1 104 ? -6.831 -2.544 13.869 1.00 96.00 104 PRO A C 1
ATOM 824 O O . PRO A 1 104 ? -7.354 -3.658 13.926 1.00 96.00 104 PRO A O 1
ATOM 827 N N . GLN A 1 105 ? -6.065 -2.077 14.849 1.00 93.31 105 GLN A N 1
ATOM 828 C CA . GLN A 1 105 ? -5.868 -2.748 16.131 1.00 93.31 105 GLN A CA 1
ATOM 829 C C . GLN A 1 105 ? -7.149 -2.739 16.964 1.00 93.31 105 GLN A C 1
ATOM 831 O O . GLN A 1 105 ? -7.424 -3.696 17.686 1.00 93.31 105 GLN A O 1
ATOM 836 N N . THR A 1 106 ? -7.948 -1.674 16.845 1.00 92.44 106 THR A N 1
ATOM 837 C CA . THR A 1 106 ? -9.261 -1.567 17.495 1.00 92.44 106 THR A CA 1
ATOM 838 C C . THR A 1 106 ? -10.361 -1.430 16.439 1.00 92.44 106 THR A C 1
ATOM 840 O O . THR A 1 106 ? -10.703 -0.312 16.054 1.00 92.44 106 THR A O 1
ATOM 843 N N . PRO A 1 107 ? -10.927 -2.547 15.940 1.00 93.94 107 PRO A N 1
ATOM 844 C CA . PRO A 1 107 ? -11.992 -2.502 14.943 1.00 93.94 107 PRO A CA 1
ATOM 845 C C . PRO A 1 107 ? -13.239 -1.769 15.449 1.00 93.94 107 PRO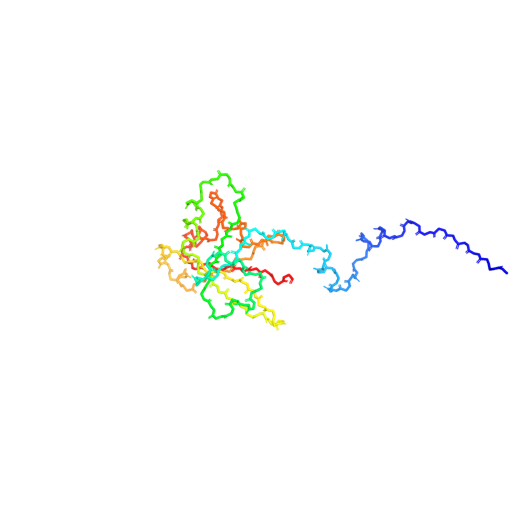 A C 1
ATOM 847 O O . PRO A 1 107 ? -13.621 -1.884 16.617 1.00 93.94 107 PRO A O 1
ATOM 850 N N . GLY A 1 108 ? -13.917 -1.063 14.546 1.00 92.25 108 GLY A N 1
ATOM 851 C CA . GLY A 1 108 ? -15.179 -0.394 14.829 1.00 92.25 108 GLY A CA 1
ATOM 852 C C . GLY A 1 108 ? -16.259 -1.392 15.249 1.00 92.25 108 GLY A C 1
ATOM 853 O O . GLY A 1 108 ? -16.413 -2.469 14.671 1.00 92.25 108 GLY A O 1
ATOM 854 N N . THR A 1 109 ? -17.036 -1.043 16.272 1.00 92.75 109 THR A N 1
ATOM 855 C CA . THR A 1 109 ? -18.074 -1.935 16.811 1.00 92.75 109 THR A CA 1
ATOM 856 C C . THR A 1 109 ? -19.375 -1.890 16.018 1.00 92.75 109 THR A C 1
ATOM 858 O O . THR A 1 109 ? -20.136 -2.861 16.050 1.00 92.75 109 THR A O 1
ATOM 861 N N . GLU A 1 110 ? -19.606 -0.792 15.298 1.00 95.19 110 GLU A N 1
ATOM 862 C CA . GLU A 1 110 ? -20.795 -0.553 14.485 1.00 95.19 110 GLU A CA 1
ATOM 863 C C . GLU A 1 110 ? -20.902 -1.554 13.330 1.00 95.19 110 GLU A C 1
ATOM 865 O O . GLU A 1 110 ? -19.970 -1.733 12.546 1.00 95.19 110 GLU A O 1
ATOM 870 N N . GLU A 1 111 ? -22.078 -2.163 13.174 1.00 93.81 111 GLU A N 1
ATOM 871 C CA . GLU A 1 111 ? -22.320 -3.227 12.190 1.00 93.81 111 GLU A CA 1
ATOM 872 C C . GLU A 1 111 ? -22.022 -2.786 10.747 1.00 93.81 111 GLU A C 1
ATOM 874 O O . GLU A 1 111 ? -21.529 -3.558 9.926 1.00 93.81 111 GLU A O 1
ATOM 879 N N . ARG A 1 112 ? -22.275 -1.510 10.432 1.00 93.81 112 ARG A N 1
ATOM 880 C CA . ARG A 1 112 ? -21.959 -0.939 9.114 1.00 93.81 112 ARG A CA 1
ATOM 881 C C . ARG A 1 112 ? -20.459 -0.897 8.842 1.00 93.81 112 ARG A C 1
ATOM 883 O O . ARG A 1 112 ? -20.053 -1.126 7.707 1.00 93.81 112 ARG A O 1
ATOM 890 N N . ILE A 1 113 ? -19.655 -0.604 9.861 1.00 92.50 113 ILE A N 1
ATOM 891 C CA . ILE A 1 113 ? -18.199 -0.491 9.735 1.00 92.50 113 ILE A CA 1
ATOM 892 C C . ILE A 1 113 ? -17.593 -1.885 9.562 1.00 92.50 113 ILE A C 1
ATOM 894 O O . ILE A 1 113 ? -16.814 -2.092 8.638 1.00 92.50 113 ILE A O 1
ATOM 898 N N . LYS A 1 114 ? -18.037 -2.862 10.365 1.00 90.62 114 LYS A N 1
ATOM 899 C CA . LYS A 1 114 ? -17.584 -4.264 10.285 1.00 90.62 114 LYS A CA 1
ATOM 900 C C . LYS A 1 114 ? -17.779 -4.904 8.912 1.00 90.62 114 LYS A C 1
ATOM 902 O O . LYS A 1 114 ? -16.976 -5.734 8.505 1.00 90.62 114 LYS A O 1
ATOM 907 N N . ASN A 1 115 ? -18.851 -4.530 8.216 1.00 93.00 115 ASN A N 1
ATOM 908 C CA . ASN A 1 115 ? -19.201 -5.076 6.904 1.00 93.00 115 ASN A CA 1
ATOM 909 C C . ASN A 1 115 ? -18.700 -4.217 5.730 1.00 93.00 115 ASN A C 1
ATOM 911 O O . ASN A 1 115 ? -19.108 -4.439 4.590 1.00 93.00 115 ASN A O 1
ATOM 915 N N . SER A 1 116 ? -17.849 -3.226 5.992 1.00 95.12 116 SER A N 1
ATOM 916 C CA . SER A 1 116 ? -17.297 -2.333 4.974 1.00 95.12 116 SER A CA 1
ATOM 917 C C . SER A 1 116 ? -15.783 -2.443 4.935 1.00 95.12 116 SER A C 1
ATOM 919 O O . SER A 1 116 ? -15.158 -2.709 5.951 1.00 95.12 116 SER A O 1
ATOM 921 N N . VAL A 1 117 ? -15.190 -2.170 3.778 1.00 97.31 117 VAL A N 1
ATOM 922 C CA . VAL A 1 117 ? -13.745 -1.956 3.629 1.00 97.31 117 VAL A CA 1
ATOM 923 C C . VAL A 1 117 ? -13.520 -0.643 2.902 1.00 97.31 117 VAL A C 1
ATOM 925 O O . VAL A 1 117 ? -14.397 -0.166 2.176 1.00 97.31 117 VAL A O 1
ATOM 928 N N . VAL A 1 118 ? -12.341 -0.064 3.074 1.00 97.88 118 VAL A N 1
ATOM 929 C CA . VAL A 1 118 ? -11.957 1.176 2.402 1.00 97.88 118 VAL A CA 1
ATOM 930 C C . VAL A 1 118 ? -10.907 0.851 1.356 1.00 97.88 118 VAL A C 1
ATOM 932 O O . VAL A 1 118 ? -9.911 0.195 1.645 1.00 97.88 118 VAL A O 1
ATOM 935 N N . ILE A 1 119 ? -11.121 1.327 0.133 1.00 97.62 119 ILE A N 1
ATOM 936 C CA . ILE A 1 119 ? -10.116 1.278 -0.927 1.00 97.62 119 ILE A CA 1
ATOM 937 C C . ILE A 1 119 ? -9.559 2.690 -1.073 1.00 97.62 119 ILE A C 1
ATOM 939 O O . ILE A 1 119 ? -10.256 3.596 -1.527 1.00 97.62 119 ILE A O 1
ATOM 943 N N . PHE A 1 120 ? -8.315 2.876 -0.652 1.00 96.44 120 PHE A N 1
ATOM 944 C CA . PHE A 1 120 ? -7.587 4.124 -0.776 1.00 96.44 120 PHE A CA 1
ATOM 945 C C . PHE A 1 120 ? -6.838 4.165 -2.109 1.00 96.44 120 PHE A C 1
ATOM 947 O O . PHE A 1 120 ? -5.932 3.372 -2.360 1.00 96.44 120 PHE A O 1
ATOM 954 N N . SER A 1 121 ? -7.234 5.107 -2.959 1.00 92.62 121 SER A N 1
ATOM 955 C CA . SER A 1 121 ? -6.593 5.403 -4.237 1.00 92.62 121 SER A CA 1
ATOM 956 C C . SER A 1 121 ? -5.780 6.690 -4.105 1.00 92.62 121 SER A C 1
ATOM 958 O O . SER A 1 121 ? -6.358 7.781 -4.059 1.00 92.62 121 SER A O 1
ATOM 960 N N . GLN A 1 122 ? -4.454 6.576 -4.025 1.00 88.81 122 GLN A N 1
ATOM 961 C CA . GLN A 1 122 ? -3.570 7.739 -3.925 1.00 88.81 122 GLN A CA 1
ATOM 962 C C . GLN A 1 122 ? -3.672 8.659 -5.161 1.00 88.81 122 GLN A C 1
ATOM 964 O O . GLN A 1 122 ? -4.069 8.204 -6.240 1.00 88.81 122 GLN A O 1
ATOM 969 N N . PRO A 1 123 ? -3.321 9.951 -5.032 1.00 85.31 123 PRO A N 1
ATOM 970 C CA . PRO A 1 123 ? -3.238 10.880 -6.151 1.00 85.31 123 PRO A CA 1
ATOM 971 C C . PRO A 1 123 ? -2.286 10.411 -7.255 1.00 85.31 123 PRO A C 1
ATOM 973 O O . PRO A 1 123 ? -1.422 9.553 -7.065 1.00 85.31 123 PRO A O 1
ATOM 976 N N . ASN A 1 124 ? -2.431 11.028 -8.427 1.00 77.38 124 ASN A N 1
ATOM 977 C CA . ASN A 1 124 ? -1.465 10.862 -9.507 1.00 77.38 124 ASN A CA 1
ATOM 978 C C . ASN A 1 124 ? -0.078 11.332 -9.050 1.00 77.38 124 ASN A C 1
ATOM 980 O O . ASN A 1 124 ? 0.033 12.320 -8.329 1.00 77.38 124 ASN A O 1
ATOM 984 N N . ALA A 1 125 ? 0.963 10.660 -9.543 1.00 78.94 125 ALA A N 1
ATOM 985 C CA . ALA A 1 125 ? 2.362 10.919 -9.201 1.00 78.94 125 ALA A CA 1
ATOM 986 C C . ALA A 1 125 ? 2.752 10.667 -7.730 1.00 78.94 125 ALA A C 1
ATOM 988 O O . ALA A 1 125 ? 3.778 11.175 -7.289 1.00 78.94 125 ALA A O 1
ATOM 989 N N . SER A 1 126 ? 1.991 9.818 -7.036 1.00 86.62 126 SER A N 1
ATOM 990 C CA . SER A 1 126 ? 2.337 9.240 -5.735 1.00 86.62 126 SER A CA 1
ATOM 991 C C . SER A 1 126 ? 2.433 7.717 -5.818 1.00 86.62 126 SER A C 1
ATOM 993 O O . SER A 1 126 ? 1.820 7.093 -6.690 1.00 86.62 126 SER A O 1
ATOM 995 N N . ASP A 1 127 ? 3.165 7.114 -4.885 1.00 91.38 127 ASP A N 1
ATOM 996 C CA . ASP A 1 127 ? 3.210 5.664 -4.687 1.00 91.38 127 ASP A CA 1
ATOM 997 C C . ASP A 1 127 ? 2.894 5.289 -3.231 1.00 91.38 127 ASP A C 1
ATOM 999 O O . ASP A 1 127 ? 2.661 6.151 -2.377 1.00 91.38 127 ASP A O 1
ATOM 1003 N N . LEU A 1 128 ? 2.860 3.989 -2.934 1.00 94.12 128 LEU A N 1
ATOM 1004 C CA . LEU A 1 128 ? 2.596 3.504 -1.576 1.00 94.12 128 LEU A CA 1
ATOM 1005 C C . LEU A 1 128 ? 3.573 4.051 -0.519 1.00 94.12 128 LEU A C 1
ATOM 1007 O O . LEU A 1 128 ? 3.179 4.216 0.635 1.00 94.12 128 LEU A O 1
ATOM 1011 N N . GLY A 1 129 ? 4.830 4.329 -0.875 1.00 94.19 129 GLY A N 1
ATOM 1012 C CA . GLY A 1 129 ? 5.859 4.748 0.080 1.00 94.19 129 GLY A CA 1
ATOM 1013 C C . GLY A 1 129 ? 5.586 6.118 0.700 1.00 94.19 129 GLY A C 1
ATOM 1014 O O . GLY A 1 129 ? 5.831 6.309 1.895 1.00 94.19 129 GLY A O 1
ATOM 1015 N N . GLU A 1 130 ? 4.991 7.038 -0.061 1.00 93.19 130 GLU A N 1
ATOM 1016 C CA . GLU A 1 130 ? 4.608 8.373 0.415 1.00 93.19 130 GLU A CA 1
ATOM 1017 C C . GLU A 1 130 ? 3.515 8.309 1.491 1.00 93.19 130 GLU A C 1
ATOM 1019 O O . GLU A 1 130 ? 3.482 9.129 2.408 1.00 93.19 130 GLU A O 1
ATOM 1024 N N . TYR A 1 131 ? 2.665 7.282 1.431 1.00 95.38 131 TYR A N 1
ATOM 1025 C CA . TYR A 1 131 ? 1.576 7.043 2.381 1.00 95.38 131 TYR A CA 1
ATOM 1026 C C . TYR A 1 131 ? 1.931 6.037 3.482 1.00 95.38 131 TYR A C 1
ATOM 1028 O O . T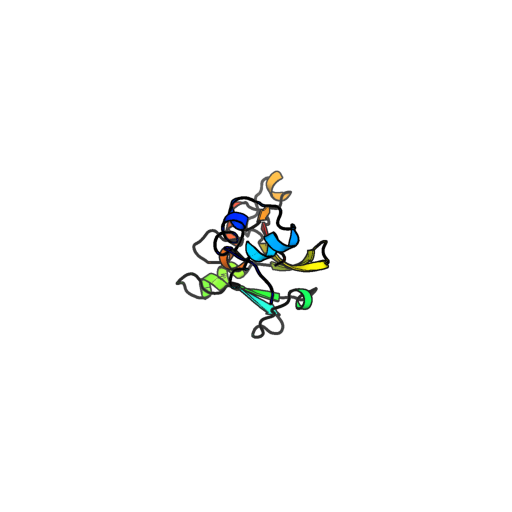YR A 1 131 ? 1.052 5.553 4.200 1.00 95.38 131 TYR A O 1
ATOM 1036 N N . LEU A 1 132 ? 3.225 5.749 3.634 1.00 95.25 132 LEU A N 1
ATOM 1037 C CA . LEU A 1 132 ? 3.809 4.944 4.710 1.00 95.25 132 LEU A CA 1
ATOM 1038 C C . LEU A 1 132 ? 4.861 5.735 5.499 1.00 95.25 132 LEU A C 1
ATOM 1040 O O . LEU A 1 132 ? 5.729 5.159 6.154 1.00 95.25 132 LEU A O 1
ATOM 1044 N N . GLN A 1 133 ? 4.777 7.065 5.442 1.00 95.12 133 GLN A N 1
ATOM 1045 C CA . GLN A 1 133 ? 5.621 7.962 6.218 1.00 95.12 133 GLN A CA 1
ATOM 1046 C C . GLN A 1 133 ? 5.035 8.172 7.631 1.00 95.12 133 GLN A C 1
ATOM 1048 O O . GLN A 1 133 ? 3.817 8.336 7.787 1.00 95.12 133 GLN A O 1
ATOM 1053 N N . PRO A 1 134 ? 5.872 8.199 8.681 1.00 94.31 134 PRO A N 1
ATOM 1054 C CA . PRO A 1 134 ? 5.439 8.553 10.030 1.00 94.31 134 PRO A CA 1
ATOM 1055 C C . PRO A 1 134 ? 5.098 10.049 10.137 1.00 94.31 134 PRO A C 1
ATOM 1057 O O . PRO A 1 134 ? 5.541 10.866 9.329 1.00 94.31 134 PRO A O 1
ATOM 1060 N N . TYR A 1 135 ? 4.305 10.402 11.154 1.00 89.94 135 TYR A N 1
ATOM 1061 C CA . TYR A 1 135 ? 3.866 11.773 11.488 1.00 89.94 135 TYR A CA 1
ATOM 1062 C C . TYR A 1 135 ? 3.004 12.503 10.444 1.00 89.94 135 TYR A C 1
ATOM 1064 O O . TYR A 1 135 ? 2.650 13.668 10.633 1.00 89.94 135 TYR A O 1
ATOM 1072 N N . HIS A 1 136 ? 2.607 11.814 9.379 1.00 88.81 136 HIS A N 1
ATOM 1073 C CA . HIS A 1 136 ? 1.601 12.258 8.422 1.00 88.81 136 HIS A CA 1
ATOM 1074 C C . HIS A 1 136 ? 0.430 11.274 8.406 1.00 88.81 136 HIS A C 1
ATOM 1076 O O . HIS A 1 136 ? 0.529 10.168 8.940 1.00 88.81 136 HIS A O 1
ATOM 1082 N N . MET A 1 137 ? -0.682 11.666 7.780 1.00 92.62 137 MET A N 1
ATOM 1083 C CA . MET A 1 137 ? -1.752 10.716 7.487 1.00 92.62 137 MET A CA 1
ATOM 1084 C C . MET A 1 137 ? -1.197 9.606 6.591 1.00 92.62 137 MET A C 1
ATOM 1086 O O . MET A 1 137 ? -0.810 9.856 5.452 1.00 92.62 137 MET A O 1
ATOM 1090 N N . ASN A 1 138 ? -1.154 8.391 7.129 1.00 95.69 138 ASN A N 1
ATOM 1091 C CA . ASN A 1 138 ? -0.660 7.196 6.455 1.00 95.69 138 ASN A CA 1
ATOM 1092 C C . ASN A 1 138 ? -1.736 6.103 6.440 1.00 95.69 138 ASN A C 1
ATOM 1094 O O . ASN A 1 138 ? -2.753 6.197 7.132 1.00 95.69 138 ASN A O 1
ATOM 1098 N N . ILE A 1 139 ? -1.537 5.073 5.615 1.00 97.25 139 ILE A N 1
ATOM 1099 C CA . ILE A 1 139 ? -2.543 4.021 5.394 1.00 97.25 139 ILE A CA 1
ATOM 1100 C C . ILE A 1 139 ? -2.894 3.270 6.691 1.00 97.25 139 ILE A C 1
ATOM 1102 O O . ILE A 1 139 ? -4.087 3.124 6.966 1.00 97.25 139 ILE A O 1
ATOM 1106 N N . PRO A 1 140 ? -1.923 2.843 7.528 1.00 97.25 140 PRO A N 1
ATOM 1107 C CA . PRO A 1 140 ? -2.231 2.257 8.833 1.00 97.25 140 PRO A CA 1
ATOM 1108 C C . PRO A 1 140 ? -3.075 3.172 9.726 1.00 97.25 140 PRO A C 1
ATOM 1110 O O . PRO A 1 140 ? -4.075 2.731 10.283 1.00 97.25 140 PRO A O 1
ATOM 1113 N N . MET A 1 141 ? -2.735 4.460 9.808 1.00 96.38 141 MET A N 1
ATOM 1114 C CA . MET A 1 141 ? -3.491 5.428 10.603 1.00 96.38 141 MET A CA 1
ATOM 1115 C C . MET A 1 141 ? -4.915 5.626 10.073 1.00 96.38 141 MET A C 1
ATOM 1117 O O . MET A 1 141 ? -5.843 5.762 10.867 1.00 96.38 141 MET A O 1
ATOM 1121 N N . MET A 1 142 ? -5.123 5.596 8.752 1.00 97.00 142 MET A N 1
ATOM 1122 C CA . MET A 1 142 ? -6.473 5.608 8.176 1.00 97.00 142 MET A CA 1
ATOM 1123 C C . MET A 1 142 ? -7.294 4.395 8.622 1.00 97.00 142 MET A C 1
ATOM 1125 O O . MET A 1 142 ? -8.471 4.563 8.933 1.00 97.00 142 MET A O 1
ATOM 1129 N N . ALA A 1 143 ? -6.692 3.203 8.691 1.00 97.25 143 ALA A N 1
ATOM 1130 C CA . ALA A 1 143 ? -7.386 2.002 9.156 1.00 97.25 143 ALA A CA 1
ATOM 1131 C C . ALA A 1 143 ? -7.837 2.147 10.613 1.00 97.25 143 ALA A C 1
ATOM 1133 O O . ALA A 1 143 ? -9.010 1.919 10.907 1.00 97.25 143 ALA A O 1
ATOM 1134 N N . GLU A 1 144 ? -6.953 2.623 11.498 1.00 96.19 144 GLU A N 1
ATOM 1135 C CA . GLU A 1 144 ? -7.302 2.903 12.899 1.00 96.19 144 GLU A CA 1
ATOM 1136 C C . GLU A 1 144 ? -8.432 3.931 13.025 1.00 96.19 144 GLU A C 1
ATOM 1138 O O . GLU A 1 144 ? -9.393 3.712 13.757 1.00 96.19 144 GLU A O 1
ATOM 1143 N N . LEU A 1 145 ? -8.353 5.044 12.288 1.00 95.81 145 LEU A N 1
ATOM 1144 C CA . LEU A 1 145 ? -9.345 6.122 12.369 1.00 95.81 145 LEU A CA 1
ATOM 1145 C C . LEU A 1 145 ? -10.721 5.710 11.839 1.00 95.81 145 LEU A C 1
ATOM 1147 O O . LEU A 1 145 ? -11.742 6.161 12.357 1.00 95.81 145 LEU A O 1
ATOM 1151 N N . LEU A 1 146 ? -10.755 4.881 10.797 1.00 96.12 146 LEU A N 1
ATOM 1152 C CA . LEU A 1 146 ? -11.997 4.405 10.188 1.00 96.12 146 LEU A CA 1
ATOM 1153 C C . LEU A 1 146 ? -12.547 3.156 10.887 1.00 96.12 146 LEU A C 1
ATOM 1155 O O . LEU A 1 146 ? -13.699 2.789 10.656 1.00 96.12 146 LEU A O 1
ATOM 1159 N N . GLY A 1 147 ? -11.745 2.503 11.733 1.00 97.06 147 GLY A N 1
ATOM 1160 C CA . GLY A 1 147 ? -12.120 1.276 12.428 1.00 97.06 147 GLY A CA 1
ATOM 1161 C C . GLY A 1 147 ? -12.407 0.111 11.478 1.00 97.06 147 GLY A C 1
ATOM 1162 O O . GLY A 1 147 ? -13.145 -0.800 11.850 1.00 97.06 147 GLY A O 1
ATOM 1163 N N . THR A 1 148 ? -11.857 0.125 10.262 1.00 97.75 148 THR A N 1
ATOM 1164 C CA . THR A 1 148 ? -11.997 -0.968 9.293 1.00 97.75 148 THR A CA 1
ATOM 1165 C C . THR A 1 148 ? -10.745 -1.141 8.437 1.00 97.75 148 THR A C 1
ATOM 1167 O O . THR A 1 148 ? -9.864 -0.282 8.421 1.00 97.75 148 THR A O 1
ATOM 1170 N N . ASP A 1 149 ? -10.675 -2.259 7.720 1.00 98.00 149 ASP A N 1
ATOM 1171 C CA . ASP A 1 149 ? -9.598 -2.575 6.795 1.00 98.00 149 ASP A CA 1
ATOM 1172 C C . ASP A 1 149 ? -9.492 -1.513 5.693 1.00 98.00 149 ASP A C 1
ATOM 1174 O O . ASP A 1 149 ? -10.463 -1.208 4.988 1.00 98.00 149 ASP A O 1
ATOM 1178 N N . VAL A 1 150 ? -8.277 -1.001 5.504 1.00 98.38 150 VAL A N 1
ATOM 1179 C CA . VAL A 1 150 ? -7.924 -0.115 4.395 1.00 98.38 150 VAL A CA 1
ATOM 1180 C C . VAL A 1 150 ? -6.994 -0.857 3.449 1.00 98.38 150 VAL A C 1
ATOM 1182 O O . VAL A 1 150 ? -5.946 -1.367 3.846 1.00 98.38 150 VAL A O 1
ATOM 1185 N N . TYR A 1 151 ? -7.374 -0.881 2.179 1.00 98.38 151 TYR A N 1
ATOM 1186 C CA . TYR A 1 151 ? -6.587 -1.415 1.082 1.00 98.38 151 TYR A CA 1
ATOM 1187 C C . TYR A 1 151 ? -6.034 -0.263 0.251 1.00 98.38 151 TYR A C 1
ATOM 1189 O O . TYR A 1 151 ? -6.780 0.646 -0.101 1.00 98.38 151 TYR A O 1
ATOM 1197 N N . ALA A 1 152 ? -4.758 -0.319 -0.109 1.00 97.19 152 ALA A N 1
ATOM 1198 C CA . ALA A 1 152 ? -4.137 0.607 -1.055 1.00 97.19 152 ALA A CA 1
ATOM 1199 C C . ALA A 1 152 ? -3.293 -0.177 -2.064 1.00 97.19 152 ALA A C 1
ATOM 1201 O O . ALA A 1 152 ? -2.940 -1.331 -1.820 1.00 97.19 152 ALA A O 1
ATOM 1202 N N . PHE A 1 153 ? -2.993 0.403 -3.220 1.00 94.81 153 PHE A N 1
ATOM 1203 C CA . PHE A 1 153 ? -2.294 -0.306 -4.292 1.00 94.81 153 PHE A CA 1
ATOM 1204 C C . PHE A 1 153 ? -1.560 0.659 -5.207 1.00 94.81 153 PHE A C 1
ATOM 1206 O O . PHE A 1 153 ? -2.046 1.756 -5.437 1.00 94.81 153 PHE A O 1
ATOM 1213 N N . ASP A 1 154 ? -0.447 0.236 -5.800 1.00 88.88 154 ASP A N 1
ATOM 1214 C CA . ASP A 1 154 ? 0.181 1.017 -6.866 1.00 88.88 154 ASP A CA 1
ATOM 1215 C C . ASP A 1 154 ? -0.608 0.905 -8.171 1.00 88.88 154 ASP A C 1
ATOM 1217 O O . ASP A 1 154 ? -1.087 -0.170 -8.555 1.00 88.88 154 ASP A O 1
ATOM 1221 N N . TYR A 1 155 ? -0.698 2.016 -8.901 1.00 82.38 155 TYR A N 1
ATOM 1222 C CA . TYR A 1 155 ? -1.210 1.995 -10.265 1.00 82.38 155 TYR A CA 1
ATOM 1223 C C . TYR A 1 155 ? -0.246 1.243 -11.185 1.00 82.38 155 TYR A C 1
ATOM 1225 O O . TYR A 1 155 ? 0.970 1.247 -10.992 1.00 82.38 155 TYR A O 1
ATOM 1233 N N . SER A 1 156 ? -0.783 0.611 -12.230 1.00 64.81 156 SER A N 1
ATOM 1234 C CA . SER A 1 156 ? 0.054 0.066 -13.295 1.00 64.81 156 SER A CA 1
ATOM 1235 C C . SER A 1 156 ? 0.686 1.220 -14.080 1.00 64.81 156 SER A C 1
ATOM 1237 O O . SER A 1 156 ? 0.005 1.823 -14.913 1.00 64.81 156 SER A O 1
ATOM 1239 N N . GLY A 1 157 ? 1.943 1.540 -13.772 1.00 57.34 157 GLY A N 1
ATOM 1240 C CA . GLY A 1 157 ? 2.812 2.368 -14.616 1.00 57.34 157 GLY A CA 1
ATOM 1241 C C . GLY A 1 157 ? 3.289 1.638 -15.865 1.00 57.34 157 GLY A C 1
ATOM 1242 O O . GLY A 1 157 ? 3.279 0.383 -15.864 1.00 57.34 157 GLY A O 1
#